Protein AF-A0A9X0CRM6-F1 (afdb_monomer)

InterPro domains:
  IPR000432 DNA mismatch repair protein MutS, C-terminal [PF00488] (20-109)
  IPR000432 DNA mismatch repair protein MutS, C-terminal [SM00534] (17-118)
  IPR027417 P-loop containing nucleoside triphosphate hydrolase [G3DSA:3.40.50.300] (1-111)
  IPR027417 P-loop containing nucleoside triphosphate hydrolase [SSF52540] (4-108)
  IPR045076 DNA mismatch repair MutS [PTHR11361] (6-107)

Radius of gyration: 17.55 Å; Cα contacts (8 Å, |Δi|>4): 78; chains: 1; bounding box: 37×41×52 Å

Secondary structure (DSSP, 8-state):
-PPTTPPPP-----TT-S-------TTSSHHHHHHHHHHHHHHHHTT---SSSS------S-EEEE---S----TTS-HHHHHHHHHHHHHHH--TT-EEEE--TTTTHHHHHHHHHTT-

Organism: NCBI:txid174260

Structure (mmCIF, N/CA/C/O backbone):
data_AF-A0A9X0CRM6-F1
#
_entry.id   AF-A0A9X0CRM6-F1
#
loop_
_atom_site.group_PDB
_atom_site.id
_atom_site.type_symbol
_atom_site.label_atom_id
_atom_site.label_alt_id
_atom_site.label_comp_id
_atom_site.label_asym_id
_atom_site.label_entity_id
_atom_site.label_seq_id
_atom_site.pdbx_PDB_ins_code
_atom_site.Cartn_x
_atom_site.Cartn_y
_atom_site.Cartn_z
_atom_site.occupancy
_atom_site.B_iso_or_equiv
_atom_site.auth_seq_id
_atom_site.auth_comp_id
_atom_site.auth_asym_id
_atom_site.auth_atom_id
_atom_site.pdbx_PDB_model_num
ATOM 1 N N . MET A 1 1 ? 25.634 6.452 -14.287 1.00 49.25 1 MET A N 1
ATOM 2 C CA . MET A 1 1 ? 24.501 7.292 -13.840 1.00 49.25 1 MET A CA 1
ATOM 3 C C . MET A 1 1 ? 23.266 6.846 -14.597 1.00 49.25 1 MET A C 1
ATOM 5 O O . MET A 1 1 ? 23.375 6.625 -15.796 1.00 49.25 1 MET A O 1
ATOM 9 N N . LEU A 1 2 ? 22.141 6.662 -13.907 1.00 59.38 2 LEU A N 1
ATOM 10 C CA . LEU A 1 2 ? 20.842 6.423 -14.542 1.00 59.38 2 LEU A CA 1
ATOM 11 C C . LEU A 1 2 ? 20.469 7.628 -15.423 1.00 59.38 2 LEU A C 1
ATOM 13 O O . LEU A 1 2 ? 20.800 8.763 -15.077 1.00 59.38 2 LEU A O 1
ATOM 17 N N . GLN A 1 3 ? 19.824 7.390 -16.567 1.00 63.72 3 GLN A N 1
ATOM 18 C CA . GLN A 1 3 ? 19.354 8.482 -17.423 1.00 63.72 3 GLN A CA 1
ATOM 19 C C . GLN A 1 3 ? 18.236 9.265 -16.710 1.00 63.72 3 GLN A C 1
ATOM 21 O O . GLN A 1 3 ? 17.457 8.655 -15.965 1.00 63.72 3 GLN A O 1
ATOM 26 N N . PRO A 1 4 ? 18.110 10.587 -16.937 1.00 51.34 4 PRO A N 1
ATOM 27 C CA . PRO A 1 4 ? 16.940 11.341 -16.492 1.00 51.34 4 PRO A CA 1
ATOM 28 C C . PRO A 1 4 ? 15.663 10.642 -16.992 1.00 51.34 4 PRO A C 1
ATOM 30 O O . PRO A 1 4 ? 15.600 10.272 -18.160 1.00 51.34 4 PRO A O 1
ATOM 33 N N . ASN A 1 5 ? 14.678 10.425 -16.112 1.00 67.31 5 ASN A N 1
ATOM 34 C CA . ASN A 1 5 ? 13.441 9.651 -16.350 1.00 67.31 5 ASN A CA 1
ATOM 35 C C . ASN A 1 5 ? 13.569 8.127 -16.529 1.00 67.31 5 ASN A C 1
ATOM 37 O O . ASN A 1 5 ? 12.578 7.478 -16.863 1.00 67.31 5 ASN A O 1
ATOM 41 N N . SER A 1 6 ? 14.725 7.516 -16.266 1.00 82.94 6 SER A N 1
ATOM 42 C CA . SER A 1 6 ? 14.772 6.050 -16.186 1.00 82.94 6 SER A CA 1
ATOM 43 C C . SER A 1 6 ? 14.136 5.551 -14.883 1.00 82.94 6 SER A C 1
ATOM 45 O O . SER A 1 6 ? 14.462 6.017 -13.791 1.00 82.94 6 SER A O 1
ATOM 47 N N . PHE A 1 7 ? 13.198 4.612 -15.010 1.00 85.44 7 PHE A N 1
ATOM 48 C CA . PHE A 1 7 ? 12.575 3.919 -13.887 1.00 85.44 7 PHE A CA 1
ATOM 49 C C . PHE A 1 7 ? 13.250 2.563 -13.695 1.00 85.44 7 PHE A C 1
ATOM 51 O O . PHE A 1 7 ? 13.423 1.814 -14.656 1.00 85.44 7 PHE A O 1
ATOM 58 N N . VAL A 1 8 ? 13.621 2.244 -12.457 1.00 90.44 8 VAL A N 1
ATOM 59 C CA . VAL A 1 8 ? 14.133 0.918 -12.103 1.00 90.44 8 VAL A CA 1
ATOM 60 C C . VAL A 1 8 ? 12.960 0.090 -11.596 1.00 90.44 8 VAL A C 1
ATOM 62 O O . VAL A 1 8 ? 12.329 0.463 -10.608 1.00 90.44 8 VAL A O 1
ATOM 65 N N . CYS A 1 9 ? 12.657 -1.005 -12.293 1.00 91.12 9 CYS A N 1
ATOM 66 C CA . CYS A 1 9 ? 11.613 -1.942 -11.887 1.00 91.12 9 CYS A CA 1
ATOM 67 C C . CYS A 1 9 ? 11.951 -2.578 -10.534 1.00 91.12 9 CYS A C 1
ATOM 69 O O . CYS A 1 9 ? 13.115 -2.853 -10.251 1.00 91.12 9 CYS A O 1
ATOM 71 N N . ASN A 1 10 ? 10.920 -2.829 -9.727 1.00 92.94 10 ASN A N 1
ATOM 72 C CA . ASN A 1 10 ? 11.039 -3.491 -8.433 1.00 92.94 10 ASN A CA 1
ATOM 73 C C . ASN A 1 10 ? 10.060 -4.660 -8.385 1.00 92.94 10 ASN A C 1
ATOM 75 O O . ASN A 1 10 ? 8.905 -4.500 -8.791 1.00 92.94 10 ASN A O 1
ATOM 79 N N . ASP A 1 11 ? 10.520 -5.784 -7.852 1.00 93.19 11 ASP A N 1
ATOM 80 C CA . ASP A 1 11 ? 9.673 -6.934 -7.561 1.00 93.19 11 ASP A CA 1
ATOM 81 C C . ASP A 1 11 ? 8.914 -6.721 -6.243 1.00 93.19 11 ASP A C 1
ATOM 83 O O . ASP A 1 11 ? 9.359 -5.990 -5.352 1.00 93.19 11 ASP A O 1
ATOM 87 N N . CYS A 1 12 ? 7.747 -7.350 -6.121 1.00 92.00 12 CYS A N 1
ATOM 88 C CA . CYS A 1 12 ? 6.903 -7.289 -4.931 1.00 92.00 12 CYS A CA 1
ATOM 89 C C . CYS A 1 12 ? 6.207 -8.639 -4.738 1.00 92.00 12 CYS A C 1
ATOM 91 O O . CYS A 1 12 ? 5.516 -9.102 -5.644 1.00 92.00 12 CYS A O 1
ATOM 93 N N . ASP A 1 13 ? 6.386 -9.252 -3.569 1.00 91.44 13 ASP A N 1
ATOM 94 C CA . ASP A 1 13 ? 5.771 -10.531 -3.209 1.00 91.44 13 ASP A CA 1
ATOM 95 C C . ASP A 1 13 ? 5.353 -10.523 -1.738 1.00 91.44 13 ASP A C 1
ATOM 97 O O . ASP A 1 13 ? 6.119 -10.875 -0.846 1.00 91.44 13 ASP A O 1
ATOM 101 N N . LEU A 1 14 ? 4.116 -10.110 -1.476 1.00 85.12 14 LEU A N 1
ATOM 102 C CA . LEU A 1 14 ? 3.571 -10.098 -0.118 1.00 85.12 14 LEU A CA 1
ATOM 103 C C . LEU A 1 14 ? 3.338 -11.515 0.444 1.00 85.12 14 LEU A C 1
ATOM 105 O O . LEU A 1 14 ? 3.212 -11.658 1.661 1.00 85.12 14 LEU A O 1
ATOM 109 N N . GLY A 1 15 ? 3.354 -12.558 -0.397 1.00 80.44 15 GLY A N 1
ATOM 110 C CA . GLY A 1 15 ? 3.217 -13.956 0.011 1.00 80.44 15 GLY A CA 1
ATOM 111 C C . GLY A 1 15 ? 2.054 -14.205 0.979 1.00 80.44 15 GLY A C 1
ATOM 112 O O . GLY A 1 15 ? 0.960 -13.669 0.822 1.00 80.44 15 GLY A O 1
ATOM 113 N N . GLU A 1 16 ? 2.312 -15.012 2.011 1.00 76.12 16 GLU A N 1
ATOM 114 C CA . GLU A 1 16 ? 1.384 -15.257 3.131 1.00 76.12 16 GLU A CA 1
ATOM 115 C C . GLU A 1 16 ? 1.485 -14.192 4.241 1.00 76.12 16 GLU A C 1
ATOM 117 O O . GLU A 1 16 ? 0.764 -14.243 5.239 1.00 76.12 16 GLU A O 1
ATOM 122 N N . THR A 1 17 ? 2.408 -13.234 4.110 1.00 75.69 17 THR A N 1
ATOM 123 C CA . THR A 1 17 ? 2.624 -12.196 5.120 1.00 75.69 17 THR A CA 1
ATOM 124 C C . THR A 1 17 ? 1.725 -10.990 4.875 1.00 75.69 17 THR A C 1
ATOM 126 O O . THR A 1 17 ? 1.819 -10.318 3.856 1.00 75.69 17 THR A O 1
ATOM 129 N N . ASN A 1 18 ? 0.906 -10.640 5.865 1.00 82.12 18 ASN A N 1
ATOM 130 C CA . ASN A 1 18 ? -0.047 -9.532 5.733 1.00 82.12 18 ASN A CA 1
ATOM 131 C C . ASN A 1 18 ? 0.579 -8.138 5.945 1.00 82.12 18 ASN A C 1
ATOM 133 O O . ASN A 1 18 ? -0.117 -7.133 5.819 1.00 82.12 18 ASN A O 1
ATOM 137 N N . VAL A 1 19 ? 1.863 -8.053 6.324 1.00 88.44 19 VAL A N 1
ATOM 138 C CA . VAL A 1 19 ? 2.527 -6.786 6.673 1.00 88.44 19 VAL A CA 1
ATOM 139 C C . VAL A 1 19 ? 3.981 -6.779 6.214 1.00 88.44 19 VAL A C 1
ATOM 141 O O . VAL A 1 19 ? 4.761 -7.656 6.580 1.00 88.44 19 VAL A O 1
ATOM 144 N N . TRP A 1 20 ? 4.362 -5.727 5.489 1.00 91.50 20 TRP A N 1
ATOM 145 C CA . TRP A 1 20 ? 5.738 -5.432 5.093 1.00 91.50 20 TRP A CA 1
ATOM 146 C C . TRP A 1 20 ? 6.227 -4.130 5.727 1.00 91.50 20 TRP A C 1
ATOM 148 O O . TRP A 1 20 ? 5.530 -3.117 5.709 1.00 91.50 20 TRP A O 1
ATOM 158 N N . ILE A 1 21 ? 7.458 -4.141 6.244 1.00 89.44 21 ILE A N 1
ATOM 159 C CA . ILE A 1 21 ? 8.130 -2.946 6.767 1.00 89.44 21 ILE A CA 1
ATOM 160 C C . ILE A 1 21 ? 9.249 -2.567 5.800 1.00 89.44 21 ILE A C 1
ATOM 162 O O . ILE A 1 21 ? 10.288 -3.223 5.739 1.00 89.44 21 ILE A O 1
ATOM 166 N N . VAL A 1 22 ? 9.045 -1.483 5.052 1.00 88.50 22 VAL A N 1
ATOM 167 C CA . VAL A 1 22 ? 10.023 -0.976 4.082 1.00 88.50 22 VAL A CA 1
ATOM 168 C C . VAL A 1 22 ? 10.869 0.113 4.737 1.00 88.50 22 VAL A C 1
ATOM 170 O O . VAL A 1 22 ? 10.368 1.176 5.102 1.00 88.50 22 VAL A O 1
ATOM 173 N N . THR A 1 23 ? 12.171 -0.136 4.869 1.00 88.06 23 THR A N 1
ATOM 174 C CA . THR A 1 23 ? 13.131 0.808 5.468 1.00 88.06 23 THR A CA 1
ATOM 175 C C . THR A 1 23 ? 14.164 1.280 4.445 1.00 88.06 23 THR A C 1
ATOM 177 O O . THR A 1 23 ? 14.296 0.709 3.366 1.00 88.06 23 THR A O 1
ATOM 180 N N . GLY A 1 24 ? 14.875 2.369 4.751 1.00 86.19 24 GLY A N 1
ATOM 181 C CA . GLY A 1 24 ? 15.934 2.902 3.890 1.00 86.19 24 GLY A CA 1
ATOM 182 C C . GLY A 1 24 ? 16.033 4.430 3.914 1.00 86.19 24 GLY A C 1
ATOM 183 O O . GLY A 1 24 ? 15.140 5.104 4.444 1.00 86.19 24 GLY A O 1
ATOM 184 N N . PRO A 1 25 ? 17.091 5.005 3.317 1.00 84.31 25 PRO A N 1
ATOM 185 C CA . PRO A 1 25 ? 17.353 6.442 3.347 1.00 84.31 25 PRO A CA 1
ATOM 186 C C . PRO A 1 25 ? 16.223 7.254 2.703 1.00 84.31 25 PRO A C 1
ATOM 188 O O . PRO A 1 25 ? 15.498 6.774 1.821 1.00 84.31 25 PRO A O 1
ATOM 191 N N . ASN A 1 26 ? 16.062 8.505 3.143 1.00 76.94 26 ASN A N 1
ATOM 192 C CA . ASN A 1 26 ? 15.192 9.462 2.455 1.00 76.94 26 ASN A CA 1
ATOM 193 C C . ASN A 1 26 ? 15.629 9.569 0.987 1.00 76.94 26 ASN A C 1
ATOM 195 O O . ASN A 1 26 ? 16.816 9.482 0.690 1.00 76.94 26 ASN A O 1
ATOM 199 N N . MET A 1 27 ? 14.659 9.693 0.076 1.00 80.81 27 MET A N 1
ATOM 200 C CA . MET A 1 27 ? 14.868 9.660 -1.383 1.00 80.81 27 MET A CA 1
ATOM 201 C C . MET A 1 27 ? 15.306 8.304 -1.971 1.00 80.81 27 MET A C 1
ATOM 203 O O . MET A 1 27 ? 15.499 8.206 -3.177 1.00 80.81 27 MET A O 1
ATOM 207 N N . GLY A 1 28 ? 15.353 7.225 -1.181 1.00 83.31 28 GLY A N 1
ATOM 208 C CA . GLY A 1 28 ? 15.624 5.863 -1.669 1.00 83.31 28 GLY A CA 1
ATOM 209 C C . GLY A 1 28 ? 14.478 5.195 -2.447 1.00 83.31 28 GLY A C 1
ATOM 210 O O . GLY A 1 28 ? 14.449 3.978 -2.547 1.00 83.31 28 GLY A O 1
ATOM 211 N N . GLY A 1 29 ? 13.488 5.953 -2.929 1.00 88.00 29 GLY A N 1
ATOM 212 C CA . GLY A 1 29 ? 12.387 5.417 -3.741 1.00 88.00 29 GLY A CA 1
ATOM 213 C C . GLY A 1 29 ? 11.272 4.684 -2.983 1.00 88.00 29 GLY A C 1
ATOM 214 O O . GLY A 1 29 ? 10.329 4.233 -3.622 1.00 88.00 29 GLY A O 1
ATOM 215 N N . LYS A 1 30 ? 11.306 4.615 -1.645 1.00 90.50 30 LYS A N 1
ATOM 216 C CA . LYS A 1 30 ? 10.297 3.910 -0.822 1.00 90.50 30 LYS A CA 1
ATOM 217 C C . LYS A 1 30 ? 8.855 4.333 -1.137 1.00 90.50 30 LYS A C 1
ATOM 219 O O . LYS A 1 30 ? 8.028 3.501 -1.489 1.00 90.50 30 LYS A O 1
ATOM 224 N N . SER A 1 31 ? 8.569 5.634 -1.106 1.00 88.81 31 SER A N 1
ATOM 225 C CA . SER A 1 31 ? 7.241 6.183 -1.420 1.00 88.81 31 SER A CA 1
ATOM 226 C C . SER A 1 31 ? 6.815 5.911 -2.864 1.00 88.81 31 SER A C 1
ATOM 228 O O . SER A 1 31 ? 5.624 5.847 -3.163 1.00 88.81 31 SER A O 1
ATOM 230 N N . THR A 1 32 ? 7.780 5.800 -3.781 1.00 91.25 32 THR A N 1
ATOM 231 C CA . THR A 1 32 ? 7.537 5.459 -5.189 1.00 91.25 32 THR A CA 1
ATOM 232 C C . THR A 1 32 ? 7.182 3.983 -5.323 1.00 91.25 32 THR A C 1
ATOM 234 O O . THR A 1 32 ? 6.191 3.665 -5.969 1.00 91.25 32 THR A O 1
ATOM 237 N N . PHE A 1 33 ? 7.928 3.101 -4.657 1.00 92.38 33 PHE A N 1
ATOM 238 C CA . PHE A 1 33 ? 7.659 1.664 -4.600 1.00 92.38 33 PHE A CA 1
ATOM 239 C C . PHE A 1 33 ? 6.266 1.368 -4.029 1.00 92.38 33 PHE A C 1
ATOM 241 O O . PHE A 1 33 ? 5.462 0.658 -4.628 1.00 92.38 33 PHE A O 1
ATOM 248 N N . LEU A 1 34 ? 5.940 1.992 -2.899 1.00 92.81 34 LEU A N 1
ATOM 249 C CA . LEU A 1 34 ? 4.638 1.882 -2.248 1.00 92.81 34 LEU A CA 1
ATOM 250 C C . LEU A 1 34 ? 3.483 2.329 -3.168 1.00 92.81 34 LEU A C 1
ATOM 252 O O . LEU A 1 34 ? 2.493 1.612 -3.324 1.00 92.81 34 LEU A O 1
ATOM 256 N N . ARG A 1 35 ? 3.631 3.476 -3.847 1.00 91.94 35 ARG A N 1
ATOM 257 C CA . ARG A 1 35 ? 2.644 3.979 -4.822 1.00 91.94 35 ARG A CA 1
ATOM 258 C C . ARG A 1 35 ? 2.501 3.091 -6.050 1.00 91.94 35 ARG A C 1
ATOM 260 O O . ARG A 1 35 ? 1.381 2.883 -6.507 1.00 91.94 35 ARG A O 1
ATOM 267 N N . GLN A 1 36 ? 3.611 2.579 -6.578 1.00 94.06 36 GLN A N 1
ATOM 268 C CA . GLN A 1 36 ? 3.608 1.678 -7.729 1.00 94.06 36 GLN A CA 1
ATOM 269 C C . GLN A 1 36 ? 2.728 0.455 -7.447 1.00 94.06 36 GLN A C 1
ATOM 271 O O . GLN A 1 36 ? 1.868 0.132 -8.262 1.00 94.06 36 GLN A O 1
ATOM 276 N N . ASN A 1 37 ? 2.887 -0.177 -6.281 1.00 94.94 37 ASN A N 1
ATOM 277 C CA . ASN A 1 37 ? 2.088 -1.344 -5.906 1.00 94.94 37 ASN A CA 1
ATOM 278 C C . ASN A 1 37 ? 0.591 -1.017 -5.792 1.00 94.94 37 ASN A C 1
ATOM 280 O O . ASN A 1 37 ? -0.235 -1.745 -6.340 1.00 94.94 37 ASN A O 1
ATOM 284 N N . ALA A 1 38 ? 0.230 0.111 -5.169 1.00 94.94 38 ALA A N 1
ATOM 285 C CA . ALA A 1 38 ? -1.170 0.541 -5.090 1.00 94.94 38 ALA A CA 1
ATOM 286 C C . ALA A 1 38 ? -1.792 0.773 -6.478 1.00 94.94 38 ALA A C 1
ATOM 288 O O . ALA A 1 38 ? -2.919 0.352 -6.734 1.00 94.94 38 ALA A O 1
ATOM 289 N N . LEU A 1 39 ? -1.051 1.398 -7.398 1.00 95.56 39 LEU A N 1
ATOM 290 C CA . LEU A 1 39 ? -1.512 1.617 -8.771 1.00 95.56 39 LEU A CA 1
ATOM 291 C C . LEU A 1 39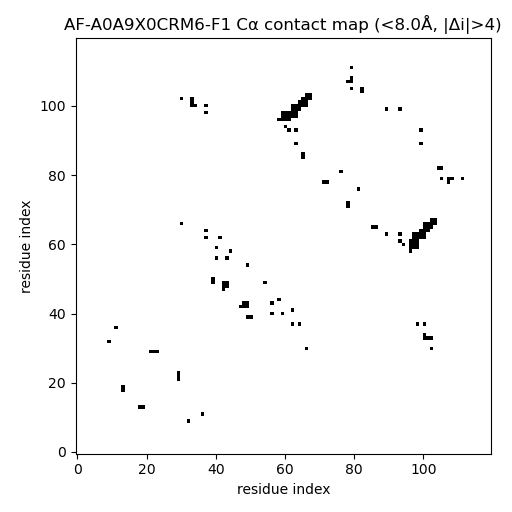 ? -1.665 0.307 -9.550 1.00 95.56 39 LEU A C 1
ATOM 293 O O . LEU A 1 39 ? -2.638 0.158 -10.285 1.00 95.56 39 LEU A O 1
ATOM 297 N N . ILE A 1 40 ? -0.746 -0.648 -9.377 1.00 96.69 40 ILE A N 1
ATOM 298 C CA . ILE A 1 40 ? -0.829 -1.976 -10.001 1.00 96.69 40 ILE A CA 1
ATOM 299 C C . ILE A 1 40 ? -2.110 -2.703 -9.565 1.00 96.69 40 ILE A C 1
ATOM 301 O O . ILE A 1 40 ? -2.820 -3.233 -10.420 1.00 96.69 40 ILE A O 1
ATOM 305 N N . VAL A 1 41 ? -2.449 -2.669 -8.270 1.00 96.75 41 VAL A N 1
ATOM 306 C CA . VAL A 1 41 ? -3.694 -3.258 -7.738 1.00 96.75 41 VAL A CA 1
ATOM 307 C C . VAL A 1 41 ? -4.929 -2.620 -8.381 1.00 96.75 41 VAL A C 1
ATOM 309 O O . VAL A 1 41 ? -5.816 -3.327 -8.861 1.00 96.75 41 VAL A O 1
ATOM 312 N N . ILE A 1 42 ? -4.968 -1.285 -8.447 1.00 96.81 42 ILE A N 1
ATOM 313 C CA . ILE A 1 42 ? -6.094 -0.545 -9.038 1.00 96.81 42 ILE A CA 1
ATOM 314 C C . ILE A 1 42 ? -6.254 -0.883 -10.525 1.00 96.81 42 ILE A C 1
ATOM 316 O O . ILE A 1 42 ? -7.364 -1.166 -10.973 1.00 96.81 42 ILE A O 1
ATOM 320 N N . LEU A 1 43 ? -5.160 -0.881 -11.292 1.00 97.88 43 LEU A N 1
ATOM 321 C CA . LEU A 1 43 ? -5.185 -1.192 -12.724 1.00 97.88 43 LEU A CA 1
ATOM 322 C C . LEU A 1 43 ? -5.668 -2.620 -12.989 1.00 97.88 43 LEU A C 1
ATOM 324 O O . LEU A 1 43 ? -6.514 -2.818 -13.862 1.00 97.88 43 LEU A O 1
ATOM 328 N N . ALA A 1 44 ? -5.182 -3.593 -12.215 1.00 97.38 44 ALA A N 1
ATOM 329 C CA . ALA A 1 44 ? -5.593 -4.986 -12.346 1.00 97.38 44 ALA A CA 1
ATOM 330 C C . ALA A 1 44 ? -7.100 -5.158 -12.120 1.00 97.38 44 ALA A C 1
ATOM 332 O O . ALA A 1 44 ? -7.782 -5.789 -12.926 1.00 97.38 44 ALA A O 1
ATOM 333 N N . GLN A 1 45 ? -7.647 -4.547 -11.065 1.00 96.75 45 GLN A N 1
ATOM 334 C CA . GLN A 1 45 ? -9.078 -4.638 -10.761 1.00 96.75 45 GLN A CA 1
ATOM 335 C C . GLN A 1 45 ? -9.968 -3.776 -11.659 1.00 96.75 45 GLN A C 1
ATOM 337 O O . GLN A 1 45 ? -11.154 -4.069 -11.792 1.00 96.75 45 GLN A O 1
ATOM 342 N N . ALA A 1 46 ? -9.407 -2.764 -12.322 1.00 97.50 46 ALA A N 1
ATOM 343 C CA . ALA A 1 46 ? -10.076 -2.044 -13.402 1.00 97.50 46 ALA A CA 1
ATOM 344 C C . ALA A 1 46 ? -10.126 -2.847 -14.720 1.00 97.50 46 ALA A C 1
ATOM 346 O O . ALA A 1 46 ? -10.743 -2.394 -15.682 1.00 97.50 46 ALA A O 1
ATOM 347 N N . GLY A 1 47 ? -9.479 -4.019 -14.785 1.00 96.44 47 GLY A N 1
ATOM 348 C CA . GLY A 1 47 ? -9.391 -4.843 -15.994 1.00 96.44 47 GLY A CA 1
ATOM 349 C C . GLY A 1 47 ? -8.352 -4.353 -17.007 1.00 96.44 47 GLY A C 1
ATOM 350 O O . GLY A 1 47 ? -8.396 -4.750 -18.170 1.00 96.44 47 GLY A O 1
ATOM 351 N N . SER A 1 48 ? -7.429 -3.482 -16.590 1.00 97.69 48 SER A N 1
ATOM 352 C CA . SER A 1 48 ? -6.327 -3.002 -17.424 1.00 97.69 48 SER A CA 1
ATOM 353 C C . SER A 1 48 ? -5.125 -3.942 -17.345 1.00 97.69 48 SER A C 1
ATOM 355 O O . SER A 1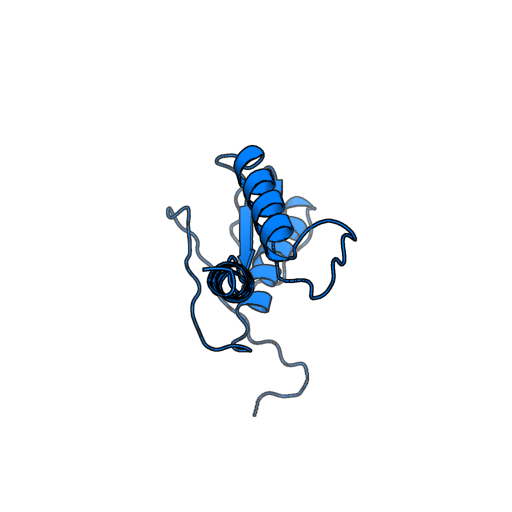 48 ? -4.879 -4.588 -16.326 1.00 97.69 48 SER A O 1
ATOM 357 N N . PHE A 1 49 ? -4.298 -3.939 -18.394 1.00 97.06 49 PHE A N 1
ATOM 358 C CA . PHE A 1 49 ? -2.926 -4.425 -18.272 1.00 97.06 49 PHE A CA 1
ATOM 359 C C . PHE A 1 49 ? -2.169 -3.619 -17.208 1.00 97.06 49 PHE A C 1
ATOM 361 O O . PHE A 1 49 ? -2.403 -2.416 -17.039 1.00 97.06 49 PHE A O 1
ATOM 368 N N . VAL A 1 50 ? -1.249 -4.289 -16.513 1.00 97.75 50 VAL A N 1
ATOM 369 C CA . VAL A 1 50 ? -0.404 -3.699 -15.468 1.00 97.75 50 VAL A CA 1
ATOM 370 C C . VAL A 1 50 ? 1.050 -3.584 -15.939 1.00 97.75 50 VAL A C 1
ATOM 372 O O . VAL A 1 50 ? 1.504 -4.420 -16.722 1.00 97.75 50 VAL A O 1
ATOM 375 N N . PRO A 1 51 ? 1.809 -2.576 -15.473 1.00 96.00 51 PRO A N 1
ATOM 376 C CA . PRO A 1 51 ? 3.210 -2.382 -15.843 1.00 96.00 51 PRO A CA 1
ATOM 377 C C . PRO A 1 51 ? 4.138 -3.346 -15.080 1.00 96.00 51 PRO A C 1
ATOM 379 O O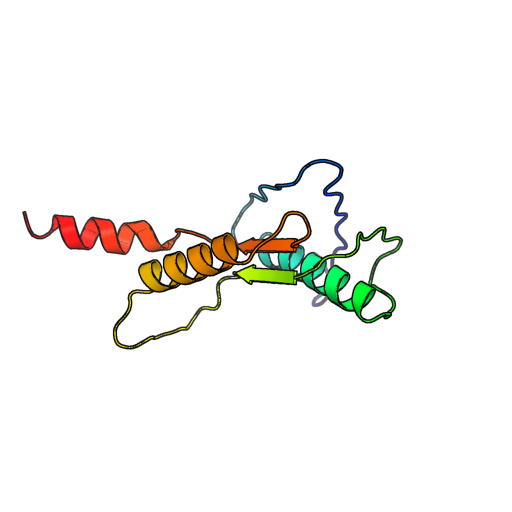 . PRO A 1 51 ? 4.902 -2.934 -14.209 1.00 96.00 51 PRO A O 1
ATOM 382 N N . ALA A 1 52 ? 4.061 -4.638 -15.397 1.00 96.12 52 ALA A N 1
ATOM 383 C CA . ALA A 1 52 ? 4.909 -5.687 -14.834 1.00 96.12 52 ALA A CA 1
ATOM 384 C C . ALA A 1 52 ? 5.205 -6.764 -15.888 1.00 96.12 52 ALA A C 1
ATOM 386 O O . ALA A 1 52 ? 4.418 -6.970 -16.810 1.00 96.12 52 ALA A O 1
ATOM 387 N N . GLN A 1 53 ? 6.330 -7.472 -15.749 1.00 96.06 53 GLN A N 1
ATOM 388 C CA . GLN A 1 53 ? 6.623 -8.632 -16.605 1.00 96.06 53 GLN A CA 1
ATOM 389 C C . GLN A 1 53 ? 5.665 -9.797 -16.320 1.00 96.06 53 GLN A C 1
ATOM 391 O O . GLN A 1 53 ? 5.252 -10.508 -17.231 1.00 96.06 53 GLN A O 1
ATOM 396 N N . SER A 1 54 ? 5.300 -9.971 -15.050 1.00 95.62 54 SER A N 1
ATOM 397 C CA . SER A 1 54 ? 4.264 -10.888 -14.584 1.00 95.62 54 SER A CA 1
ATOM 398 C C . SER A 1 54 ? 3.641 -10.314 -13.312 1.00 95.62 54 SER A C 1
ATOM 400 O O . SER A 1 54 ? 4.311 -9.590 -12.576 1.00 95.62 54 SER A O 1
ATOM 402 N N . ALA A 1 55 ? 2.360 -10.587 -13.072 1.00 95.69 55 ALA A N 1
ATOM 403 C CA . ALA A 1 55 ? 1.670 -10.144 -11.866 1.00 95.69 55 ALA A CA 1
ATOM 404 C C . ALA A 1 55 ? 0.580 -11.146 -11.480 1.00 95.69 55 ALA A C 1
ATOM 406 O O . ALA A 1 55 ? -0.249 -11.519 -12.310 1.00 95.69 55 ALA A O 1
ATOM 407 N N . MET A 1 56 ? 0.569 -11.545 -10.209 1.00 94.75 56 MET A N 1
ATOM 408 C CA . MET A 1 56 ? -0.512 -12.308 -9.592 1.00 94.75 56 MET A CA 1
ATOM 409 C C . MET A 1 56 ? -1.091 -11.459 -8.466 1.00 94.75 56 MET A C 1
ATOM 411 O O . MET A 1 56 ? -0.396 -11.140 -7.508 1.00 94.75 56 MET A O 1
ATOM 415 N N . ILE A 1 57 ? -2.346 -11.038 -8.614 1.00 94.38 57 ILE A N 1
ATOM 416 C CA . ILE A 1 57 ? -2.979 -10.073 -7.711 1.00 94.38 57 ILE A CA 1
ATOM 417 C C . ILE A 1 57 ? -4.308 -10.664 -7.249 1.00 94.38 57 ILE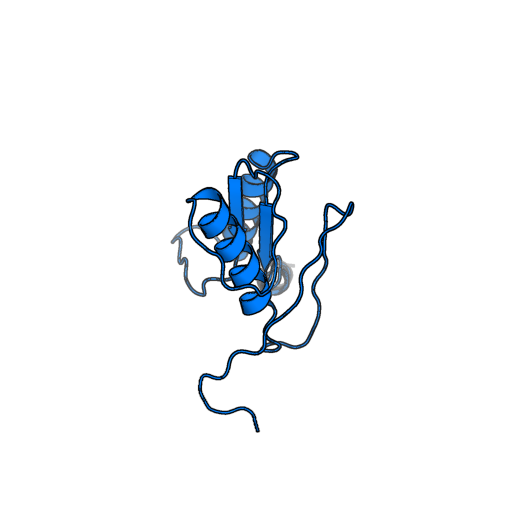 A C 1
ATOM 419 O O . ILE A 1 57 ? -5.165 -10.999 -8.068 1.00 94.38 57 ILE A O 1
ATOM 423 N N . GLY A 1 58 ? -4.460 -10.822 -5.934 1.00 92.50 58 GLY A N 1
ATOM 424 C CA . GLY A 1 58 ? -5.728 -11.213 -5.323 1.00 92.50 58 GLY A CA 1
ATOM 425 C C . GLY A 1 58 ? -6.766 -10.094 -5.419 1.00 92.50 58 GLY A C 1
ATOM 426 O O . GLY A 1 58 ? -6.422 -8.924 -5.561 1.00 92.50 58 GLY A O 1
ATOM 427 N N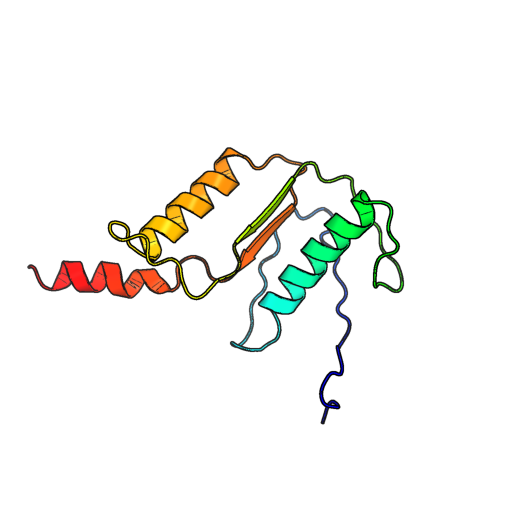 . VAL A 1 59 ? -8.050 -10.442 -5.327 1.00 94.44 59 VAL A N 1
ATOM 428 C CA . VAL A 1 59 ? -9.123 -9.438 -5.324 1.00 94.44 59 VAL A CA 1
ATOM 429 C C . VAL A 1 59 ? -9.110 -8.686 -3.997 1.00 94.44 59 VAL A C 1
ATOM 431 O O . VAL A 1 59 ? -9.399 -9.268 -2.950 1.00 94.44 59 VAL A O 1
ATOM 434 N N . VAL A 1 60 ? -8.814 -7.393 -4.068 1.00 95.19 60 VAL A N 1
ATOM 435 C CA . VAL A 1 60 ? -8.814 -6.461 -2.943 1.00 95.19 60 VAL A CA 1
ATOM 436 C C . VAL A 1 60 ? -10.176 -5.776 -2.861 1.00 95.19 60 VAL A C 1
ATOM 438 O O . VAL A 1 60 ? -10.753 -5.384 -3.878 1.00 95.19 60 VAL A O 1
ATOM 441 N N . ASP A 1 61 ? -10.721 -5.621 -1.659 1.00 96.12 61 ASP A N 1
ATOM 442 C CA . ASP A 1 61 ? -12.010 -4.942 -1.477 1.00 96.12 61 ASP A CA 1
ATOM 443 C C . ASP A 1 61 ? -11.870 -3.411 -1.439 1.00 96.12 61 ASP A C 1
ATOM 445 O O . ASP A 1 61 ? -12.739 -2.690 -1.934 1.00 96.12 61 ASP A O 1
ATOM 449 N N . ARG A 1 62 ? -10.773 -2.910 -0.861 1.00 96.00 62 ARG A N 1
ATOM 450 C CA . ARG A 1 62 ? -10.448 -1.485 -0.734 1.00 96.00 62 ARG A CA 1
ATOM 451 C C . ARG A 1 62 ? -8.941 -1.259 -0.769 1.00 96.00 62 ARG A C 1
ATOM 453 O O . ARG A 1 62 ? -8.174 -2.008 -0.168 1.00 96.00 62 ARG A O 1
ATOM 460 N N . VAL A 1 63 ? -8.532 -0.170 -1.416 1.00 95.31 63 VAL A N 1
ATOM 461 C CA . VAL A 1 63 ? -7.150 0.321 -1.383 1.00 95.31 63 VAL A CA 1
ATOM 462 C C . VAL A 1 63 ? -7.092 1.561 -0.500 1.00 95.31 63 VAL A C 1
ATOM 464 O O . VAL A 1 63 ? -7.757 2.558 -0.783 1.00 95.31 63 VAL A O 1
ATOM 467 N N . PHE A 1 64 ? -6.283 1.506 0.554 1.00 94.44 64 PHE A N 1
ATOM 468 C CA . PHE A 1 64 ? -5.994 2.645 1.416 1.00 94.44 64 PHE A CA 1
ATOM 469 C C . PHE A 1 64 ? -4.568 3.114 1.174 1.00 94.44 64 PHE A C 1
ATOM 471 O O . PHE A 1 64 ? -3.639 2.309 1.109 1.00 94.44 64 PHE A O 1
ATOM 478 N N . ALA A 1 65 ? -4.383 4.424 1.072 1.00 89.44 65 ALA A N 1
ATOM 479 C CA . ALA A 1 65 ? -3.071 5.014 0.904 1.00 89.44 65 ALA A CA 1
ATOM 480 C C . ALA A 1 65 ? -2.934 6.222 1.823 1.00 89.44 65 ALA A C 1
ATOM 482 O O . ALA A 1 65 ? -3.642 7.214 1.664 1.00 89.44 65 ALA A O 1
ATOM 483 N N . ARG A 1 66 ? -1.988 6.150 2.756 1.00 85.25 66 ARG A N 1
ATOM 484 C CA . ARG A 1 66 ? -1.482 7.313 3.474 1.00 85.25 66 ARG A CA 1
ATOM 485 C C . ARG A 1 66 ? -0.038 7.524 3.066 1.00 85.25 66 ARG A C 1
ATOM 487 O O . ARG A 1 66 ? 0.858 6.878 3.591 1.00 85.25 66 ARG A O 1
ATOM 494 N N . ILE A 1 67 ? 0.176 8.414 2.110 1.00 75.00 67 ILE A N 1
ATOM 495 C CA . ILE A 1 67 ? 1.507 8.812 1.658 1.00 75.00 67 ILE A CA 1
ATOM 496 C C . ILE A 1 67 ? 1.618 10.297 1.943 1.00 75.00 67 ILE A C 1
ATOM 498 O O . ILE A 1 67 ? 0.714 11.037 1.563 1.00 75.00 67 ILE A O 1
ATOM 502 N N . GLY A 1 68 ? 2.673 10.715 2.646 1.00 65.38 68 GLY A N 1
ATOM 503 C CA . GLY A 1 68 ? 2.849 12.101 3.075 1.00 65.38 68 GLY A CA 1
ATOM 504 C C . GLY A 1 68 ? 2.624 13.087 1.925 1.00 65.38 68 GLY A C 1
ATOM 505 O O . GLY A 1 68 ? 3.456 13.206 1.029 1.00 65.38 68 GLY A O 1
ATOM 506 N N . ALA A 1 69 ? 1.483 13.774 1.947 1.00 52.75 69 ALA A N 1
ATOM 507 C CA . ALA A 1 69 ? 1.232 14.963 1.153 1.00 52.75 69 ALA A CA 1
ATOM 508 C C . ALA A 1 69 ? 1.588 16.149 2.045 1.00 52.75 69 ALA A C 1
ATOM 510 O O . ALA A 1 69 ? 1.136 16.224 3.187 1.00 52.75 69 ALA A O 1
ATOM 511 N N . SER A 1 70 ? 2.450 17.031 1.552 1.00 49.59 70 SER A N 1
ATOM 512 C CA . SER A 1 70 ? 3.089 18.086 2.340 1.00 49.59 70 SER A CA 1
ATOM 513 C C . SER A 1 70 ? 2.128 19.108 2.944 1.00 49.59 70 SER A C 1
ATOM 515 O O . SER A 1 70 ? 2.554 19.852 3.816 1.00 49.59 70 SER A O 1
ATOM 517 N N . ASP A 1 71 ? 0.853 19.150 2.557 1.00 49.88 71 ASP A N 1
ATOM 518 C CA . ASP A 1 71 ? -0.016 20.262 2.923 1.00 49.88 71 ASP A CA 1
ATOM 519 C C . ASP A 1 71 ? -1.459 19.806 3.144 1.00 49.88 71 ASP A C 1
ATOM 521 O O . ASP A 1 71 ? -2.215 19.576 2.206 1.00 49.88 71 ASP A O 1
ATOM 525 N N . ASN A 1 72 ? -1.854 19.727 4.413 1.00 50.69 72 ASN A N 1
ATOM 526 C CA . ASN A 1 72 ? -3.245 19.877 4.828 1.00 50.69 72 ASN A CA 1
ATOM 527 C C . ASN A 1 72 ? -3.264 20.774 6.067 1.00 50.69 72 ASN A C 1
ATOM 529 O O . ASN A 1 72 ? -3.207 20.319 7.210 1.00 50.69 72 ASN A O 1
ATOM 533 N N . LEU A 1 73 ? -3.317 22.084 5.823 1.00 51.09 73 LEU A N 1
ATOM 534 C CA . LEU A 1 73 ? -3.565 23.103 6.840 1.00 51.09 73 LEU A CA 1
ATOM 535 C C . LEU A 1 73 ? -5.056 23.087 7.205 1.00 51.09 73 LEU A C 1
ATOM 537 O O . LEU A 1 73 ? -5.823 23.969 6.822 1.00 51.09 73 LEU A O 1
ATOM 541 N N . VAL A 1 74 ? -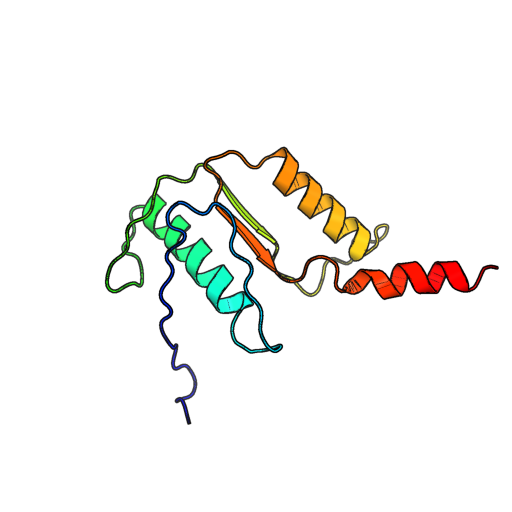5.489 22.065 7.943 1.00 56.00 74 VAL A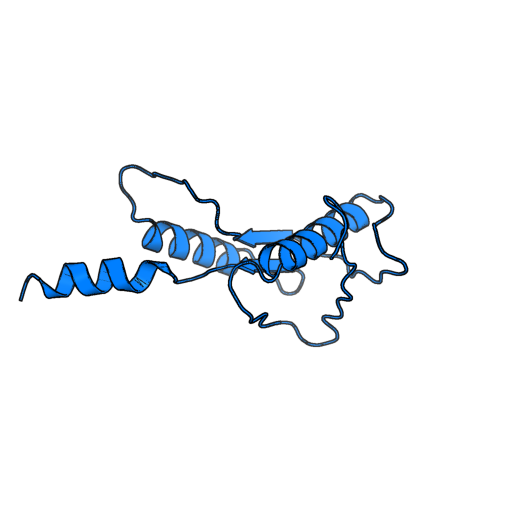 N 1
ATOM 542 C CA . VAL A 1 74 ? -6.793 22.104 8.613 1.00 56.00 74 VAL A CA 1
ATOM 543 C C . VAL A 1 74 ? -6.663 23.105 9.758 1.00 56.00 74 VAL A C 1
ATOM 545 O O . VAL A 1 74 ? -5.945 22.855 10.722 1.00 56.00 74 VAL A O 1
ATOM 548 N N . GLN A 1 75 ? -7.341 24.251 9.647 1.00 56.97 75 GLN A N 1
ATOM 549 C CA . GLN A 1 75 ? -7.115 25.453 10.470 1.00 56.97 75 GLN A CA 1
ATOM 550 C C . GLN A 1 75 ? -7.282 25.277 11.996 1.00 56.97 75 GLN A C 1
ATOM 552 O O . GLN A 1 75 ? -6.968 26.197 12.747 1.00 56.97 75 GLN A O 1
ATOM 557 N N . HIS A 1 76 ? -7.705 24.107 12.482 1.00 61.34 76 HIS A N 1
ATOM 558 C CA . HIS A 1 76 ? -7.914 23.833 13.909 1.00 61.34 76 HIS A CA 1
ATOM 559 C C . HIS A 1 76 ? -7.384 22.467 14.377 1.00 61.34 76 HIS A C 1
ATOM 561 O O . HIS A 1 76 ? -7.722 22.025 15.474 1.00 61.34 76 HIS A O 1
ATOM 567 N N . GLN A 1 77 ? -6.572 21.779 13.567 1.00 66.88 77 GLN A N 1
ATOM 568 C CA . GLN A 1 77 ? -6.020 20.465 13.904 1.00 66.88 77 GLN A CA 1
ATOM 569 C C . GLN A 1 77 ? -4.520 20.419 13.632 1.00 66.88 77 GLN A C 1
ATOM 571 O O . GLN A 1 77 ? -4.020 21.057 12.710 1.00 66.88 77 GLN A O 1
ATOM 576 N N . SER A 1 78 ? -3.782 19.668 14.445 1.00 75.12 78 SER A N 1
ATOM 577 C CA . SER A 1 78 ? -2.355 19.505 14.216 1.00 75.12 78 SER A CA 1
ATOM 578 C C . SER A 1 78 ? -2.052 18.496 13.132 1.00 75.12 78 SER A C 1
ATOM 580 O O . SER A 1 78 ? -2.776 17.517 13.002 1.00 75.12 78 SER A O 1
ATOM 582 N N . THR A 1 79 ? -0.934 18.666 12.424 1.00 74.12 79 THR A N 1
ATOM 583 C CA . THR A 1 79 ? -0.478 17.691 11.421 1.00 74.12 79 THR A CA 1
ATOM 584 C C . THR A 1 79 ? -0.404 16.281 12.008 1.00 74.12 79 THR A C 1
ATOM 586 O O . THR A 1 79 ? -0.885 15.337 11.396 1.00 74.12 79 THR A O 1
ATOM 589 N N . PHE A 1 80 ? 0.081 16.148 13.247 1.00 77.00 80 PHE A N 1
ATOM 590 C CA . PHE A 1 80 ? 0.113 14.870 13.955 1.00 77.00 80 PHE A CA 1
ATOM 591 C C . PHE A 1 80 ? -1.287 14.331 14.293 1.00 77.00 80 PHE A C 1
ATOM 593 O O . PHE A 1 80 ? -1.551 13.144 14.135 1.00 77.00 80 PHE A O 1
ATOM 600 N N . MET A 1 81 ? -2.212 15.175 14.753 1.00 79.00 81 MET A N 1
ATOM 601 C CA . MET A 1 81 ? -3.576 14.734 15.051 1.00 79.00 81 MET A CA 1
ATOM 602 C C . MET A 1 81 ? -4.308 14.313 13.775 1.00 79.00 81 MET A C 1
ATOM 604 O O . MET A 1 81 ? -4.934 13.257 13.770 1.00 79.00 81 MET A O 1
ATOM 608 N N . SER A 1 82 ? -4.174 15.074 12.688 1.00 79.25 82 SER A N 1
ATOM 609 C CA . SER A 1 82 ? -4.693 14.700 11.370 1.00 79.25 82 SER A CA 1
ATOM 610 C C . SER A 1 82 ? -4.067 13.386 10.883 1.00 79.25 82 SER A C 1
ATOM 612 O O . SER A 1 82 ? -4.782 12.511 10.398 1.00 79.25 82 SER A O 1
ATOM 614 N N . GLU A 1 83 ? -2.757 13.188 11.102 1.00 79.44 83 GLU A N 1
ATOM 615 C CA . GLU A 1 83 ? -2.061 11.922 10.828 1.00 79.44 83 GLU A CA 1
ATOM 616 C C . GLU A 1 83 ? -2.682 10.735 11.567 1.00 79.44 83 GLU A C 1
ATOM 618 O O . GLU A 1 83 ? -2.932 9.681 10.972 1.00 79.44 83 GLU A O 1
ATOM 623 N N . MET A 1 84 ? -2.951 10.902 12.859 1.00 84.44 84 MET A N 1
ATOM 624 C CA . MET A 1 84 ? -3.538 9.852 13.687 1.00 84.44 84 MET A CA 1
ATOM 625 C C . MET A 1 84 ? -5.002 9.586 13.339 1.00 84.44 84 MET A C 1
ATOM 627 O O . MET A 1 84 ? -5.405 8.427 13.315 1.00 84.44 84 MET A O 1
ATOM 631 N N . LEU A 1 85 ? -5.791 10.618 13.026 1.00 85.69 85 LEU A N 1
ATOM 632 C CA . LEU A 1 85 ? -7.200 10.458 12.654 1.00 85.69 85 LEU A CA 1
ATOM 633 C C . LEU A 1 85 ? -7.364 9.706 11.333 1.00 85.69 85 LEU A C 1
ATOM 635 O O . LEU A 1 85 ? -8.194 8.805 11.243 1.00 85.69 85 LEU A O 1
ATOM 639 N N . GLU A 1 86 ? -6.550 10.012 10.326 1.00 85.25 86 GLU A N 1
ATOM 640 C CA . GLU A 1 86 ? -6.569 9.253 9.072 1.00 85.25 86 GLU A CA 1
ATOM 641 C C . GLU A 1 86 ? -6.073 7.814 9.267 1.00 85.25 86 GLU A C 1
ATOM 643 O O . GLU A 1 86 ? -6.647 6.885 8.703 1.00 85.25 86 GLU A O 1
ATOM 648 N N . THR A 1 87 ? -5.059 7.599 10.113 1.00 88.25 87 THR A N 1
ATOM 649 C CA . THR A 1 87 ? -4.607 6.241 10.466 1.00 88.25 87 THR A CA 1
ATOM 650 C C . THR A 1 87 ? -5.724 5.454 11.158 1.00 88.25 87 THR A C 1
ATOM 652 O O . THR A 1 87 ? -5.990 4.309 10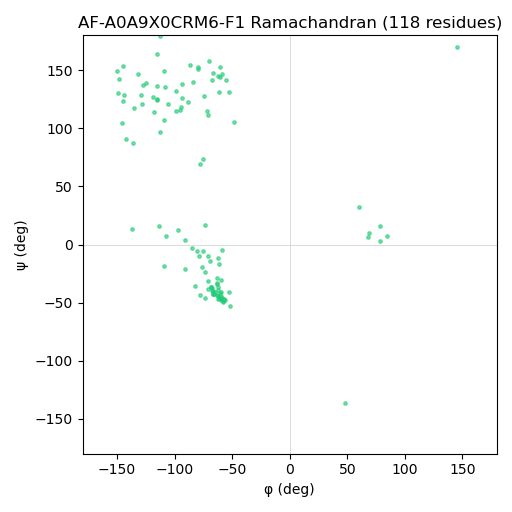.799 1.00 88.25 87 THR A O 1
ATOM 655 N N . ALA A 1 88 ? -6.426 6.074 12.110 1.00 89.88 88 ALA A N 1
ATOM 656 C CA . ALA A 1 88 ? -7.565 5.468 12.791 1.00 89.88 88 ALA A CA 1
ATOM 657 C C . ALA A 1 88 ? -8.712 5.156 11.820 1.00 89.88 88 ALA A C 1
ATOM 659 O O . ALA A 1 88 ? -9.325 4.096 11.919 1.00 89.88 88 ALA A O 1
ATOM 660 N N . PHE A 1 89 ? -8.971 6.039 10.852 1.00 91.12 89 PHE A N 1
ATOM 661 C CA . PHE A 1 89 ? -9.958 5.800 9.801 1.00 91.12 89 PHE A CA 1
ATOM 662 C C . PHE A 1 89 ? -9.600 4.580 8.943 1.00 91.12 89 PHE A C 1
ATOM 664 O O . PHE A 1 89 ? -10.459 3.729 8.719 1.00 91.12 89 PHE A O 1
ATOM 671 N N . ILE A 1 90 ? -8.338 4.462 8.512 1.00 92.50 90 ILE A N 1
ATOM 672 C CA . ILE A 1 90 ? -7.857 3.295 7.756 1.00 92.50 90 ILE A CA 1
ATOM 673 C C . ILE A 1 90 ? -8.067 2.020 8.575 1.00 92.50 90 ILE A C 1
ATOM 675 O O . ILE A 1 90 ? -8.660 1.072 8.075 1.00 92.50 90 ILE A O 1
ATOM 679 N N . LEU A 1 91 ? -7.653 2.010 9.845 1.00 92.00 91 LEU A N 1
ATOM 680 C CA . LEU A 1 91 ? -7.812 0.845 10.722 1.00 92.00 91 LEU A CA 1
ATOM 681 C C . LEU A 1 91 ? -9.281 0.465 10.948 1.00 92.00 91 LEU A C 1
ATOM 683 O O . LEU A 1 91 ? -9.598 -0.716 11.024 1.00 92.00 91 LEU A O 1
ATOM 687 N N . ALA A 1 92 ? -10.176 1.448 11.050 1.00 95.19 92 ALA A N 1
ATOM 688 C CA . ALA A 1 92 ? -11.598 1.208 11.275 1.00 95.19 92 ALA A CA 1
ATOM 689 C C . ALA A 1 92 ? -12.340 0.677 10.035 1.00 95.19 92 ALA A C 1
ATOM 691 O O . ALA A 1 92 ? -13.404 0.078 10.181 1.00 95.19 92 ALA A O 1
ATOM 692 N N . GLN A 1 93 ? -11.824 0.934 8.830 1.00 95.62 93 GLN A N 1
ATOM 693 C CA . GLN A 1 93 ? -12.477 0.576 7.562 1.00 95.62 93 GLN A CA 1
ATOM 694 C C . GLN A 1 93 ? -11.787 -0.570 6.814 1.00 95.62 93 GLN A C 1
ATOM 696 O O . GLN A 1 93 ? -12.396 -1.165 5.922 1.00 95.62 93 GLN A O 1
ATOM 701 N N . ALA A 1 94 ? -10.527 -0.860 7.134 1.00 95.56 94 ALA A N 1
ATOM 702 C CA . ALA A 1 94 ? -9.786 -1.953 6.528 1.00 95.56 94 ALA A CA 1
ATOM 703 C C . ALA A 1 94 ? -10.371 -3.312 6.929 1.00 95.56 94 ALA A C 1
ATOM 705 O O . ALA A 1 94 ? -10.772 -3.534 8.072 1.00 95.56 94 ALA A O 1
ATOM 706 N N . THR A 1 95 ? -10.391 -4.229 5.969 1.00 95.50 95 THR A N 1
ATOM 707 C CA . THR A 1 95 ? -10.762 -5.634 6.159 1.00 95.50 95 THR A CA 1
ATOM 708 C C . THR A 1 95 ? -9.542 -6.531 5.951 1.00 95.50 95 THR A C 1
ATOM 710 O O . THR A 1 95 ? -8.454 -6.064 5.611 1.00 95.50 95 THR A O 1
ATOM 713 N N . ASP A 1 96 ? -9.729 -7.839 6.107 1.00 92.75 96 ASP A N 1
ATOM 714 C CA . ASP A 1 96 ? -8.740 -8.869 5.774 1.00 92.75 96 ASP A CA 1
ATOM 715 C C . ASP A 1 96 ? -8.359 -8.899 4.283 1.00 92.75 96 ASP A C 1
ATOM 717 O O . ASP A 1 96 ? -7.327 -9.462 3.924 1.00 92.75 96 ASP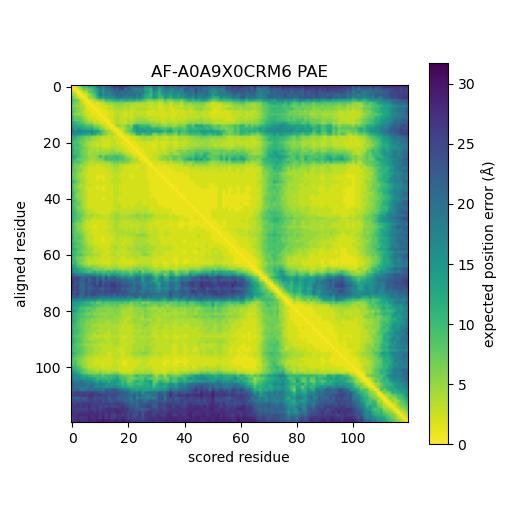 A O 1
ATOM 721 N N . LYS A 1 97 ? -9.168 -8.277 3.416 1.00 93.88 97 LYS A N 1
ATOM 722 C CA . LYS A 1 97 ? -8.935 -8.181 1.968 1.00 93.88 97 LYS A CA 1
ATOM 723 C C . LYS A 1 97 ? -8.519 -6.790 1.511 1.00 93.88 97 LYS A C 1
ATOM 725 O O . LYS A 1 97 ? -8.450 -6.558 0.306 1.00 93.88 97 LYS A O 1
ATOM 730 N N . SER A 1 98 ? -8.262 -5.864 2.432 1.00 95.44 98 SER A N 1
ATOM 731 C CA . SER A 1 98 ? -7.863 -4.505 2.081 1.00 95.44 98 SER A CA 1
ATOM 732 C C . SER A 1 98 ? -6.362 -4.409 1.829 1.00 95.44 98 SER A C 1
ATOM 734 O O . SER A 1 98 ? -5.552 -4.968 2.565 1.00 95.44 98 SER A O 1
ATOM 736 N N . PHE A 1 99 ? -5.976 -3.639 0.813 1.00 95.25 99 PHE A N 1
ATOM 737 C CA . PHE A 1 99 ? -4.579 -3.340 0.522 1.00 95.25 99 PHE A CA 1
ATOM 738 C C . PHE A 1 99 ? -4.241 -1.966 1.084 1.00 95.25 99 PHE A C 1
ATOM 740 O O . PHE A 1 99 ? -4.792 -0.951 0.651 1.00 95.25 99 PHE A O 1
ATOM 747 N N . VAL A 1 100 ? -3.354 -1.934 2.075 1.00 94.50 100 VAL A N 1
ATOM 748 C CA . VAL A 1 100 ? -3.034 -0.719 2.820 1.00 94.50 100 VAL A CA 1
ATOM 749 C C . VAL A 1 100 ? -1.584 -0.337 2.579 1.00 94.50 100 VAL A C 1
ATOM 751 O O . VAL A 1 100 ? -0.664 -1.110 2.835 1.00 94.50 100 VAL A O 1
ATOM 754 N N . VAL A 1 101 ? -1.384 0.893 2.126 1.00 92.56 101 VAL A N 1
ATOM 755 C CA . VAL A 1 101 ? -0.071 1.493 1.933 1.00 92.56 101 VAL A CA 1
ATOM 756 C C . VAL A 1 101 ? 0.081 2.670 2.878 1.00 92.56 101 VAL A C 1
ATOM 758 O O . VAL A 1 101 ? -0.717 3.608 2.864 1.00 92.56 101 VAL A O 1
ATOM 761 N N . VAL A 1 102 ? 1.137 2.628 3.680 1.00 89.62 102 VAL A N 1
ATOM 762 C CA . VAL A 1 102 ? 1.442 3.652 4.671 1.00 89.62 102 VAL A CA 1
ATOM 763 C C . VAL A 1 102 ? 2.881 4.106 4.502 1.00 89.62 102 VAL A C 1
ATOM 765 O O . VAL A 1 102 ? 3.801 3.292 4.509 1.00 89.62 102 VAL A O 1
ATOM 768 N N . ASP A 1 103 ? 3.068 5.414 4.404 1.00 86.19 103 ASP A N 1
ATOM 769 C CA . ASP A 1 103 ? 4.363 6.070 4.399 1.00 86.19 103 ASP A CA 1
ATOM 770 C C . ASP A 1 103 ? 4.409 7.133 5.504 1.00 86.19 103 ASP A C 1
ATOM 772 O O . ASP A 1 103 ? 3.453 7.879 5.721 1.00 86.19 103 ASP A O 1
ATOM 776 N N . GLU A 1 104 ? 5.546 7.208 6.189 1.00 72.25 104 GLU A N 1
ATOM 777 C CA . GLU A 1 104 ? 5.892 8.294 7.117 1.00 72.25 104 GLU A CA 1
ATOM 778 C C . GLU A 1 104 ? 4.963 8.532 8.331 1.00 72.25 104 GLU A C 1
ATOM 780 O O . GLU A 1 104 ? 4.864 9.661 8.813 1.00 72.25 104 GLU A O 1
ATOM 785 N N . ILE A 1 105 ? 4.328 7.499 8.899 1.00 67.69 105 ILE A N 1
ATOM 786 C CA . ILE A 1 105 ? 3.578 7.670 10.160 1.00 67.69 105 ILE A CA 1
ATOM 787 C C . ILE A 1 105 ? 4.504 8.128 11.301 1.00 67.69 105 ILE A C 1
ATOM 789 O O . ILE A 1 105 ? 5.543 7.522 11.561 1.00 67.69 105 ILE A O 1
ATOM 793 N N . GLY A 1 106 ? 4.089 9.174 12.026 1.00 57.53 106 GLY A N 1
ATOM 794 C CA . GLY A 1 106 ? 4.679 9.559 13.312 1.00 57.53 106 GLY A CA 1
ATOM 795 C C . GLY A 1 106 ? 5.933 10.434 13.238 1.00 57.53 106 GLY A C 1
ATOM 796 O O . GLY A 1 106 ? 6.524 10.715 14.285 1.00 57.53 106 GLY A O 1
ATOM 797 N N . LYS A 1 107 ? 6.325 10.919 12.050 1.00 62.81 107 LYS A N 1
ATOM 798 C CA . LYS A 1 107 ? 7.498 11.802 11.885 1.00 62.81 107 LYS A CA 1
ATOM 799 C C . LYS A 1 107 ? 7.411 13.109 12.680 1.00 62.81 107 LYS A C 1
ATOM 801 O O . LYS A 1 107 ? 8.436 13.612 13.124 1.00 62.81 107 LYS A O 1
ATOM 806 N N . ASN A 1 108 ? 6.205 13.634 12.898 1.00 52.75 108 ASN A N 1
ATOM 807 C CA . ASN A 1 108 ? 5.984 14.939 13.534 1.00 52.75 108 ASN A CA 1
ATOM 808 C C . ASN A 1 108 ? 5.676 14.864 15.043 1.00 52.75 108 ASN A C 1
ATOM 810 O O . ASN A 1 108 ? 5.260 15.854 15.650 1.00 52.75 108 ASN A O 1
ATOM 814 N N . SER A 1 109 ? 5.882 13.701 15.666 1.00 51.41 109 SER A N 1
ATOM 815 C CA . SER A 1 109 ? 5.585 13.459 17.086 1.00 51.41 109 SER A CA 1
ATOM 816 C C . SER A 1 109 ? 6.425 14.321 18.046 1.00 51.41 109 SER A C 1
ATOM 818 O O . SER A 1 109 ? 5.921 14.784 19.070 1.00 51.41 109 SER A O 1
ATOM 820 N N . THR A 1 110 ? 7.681 14.624 17.708 1.00 52.19 110 THR A N 1
ATOM 821 C CA . THR A 1 110 ? 8.601 15.390 18.572 1.00 52.19 110 THR A CA 1
ATOM 822 C C . THR A 1 110 ? 8.250 16.873 18.702 1.00 52.19 110 THR A C 1
ATOM 824 O O . THR A 1 110 ? 8.441 17.432 19.780 1.00 52.19 110 THR A O 1
ATOM 827 N N . LEU A 1 111 ? 7.670 17.508 17.675 1.00 50.75 111 LEU A N 1
ATOM 828 C CA . LEU A 1 111 ? 7.184 18.898 17.761 1.00 50.75 111 LEU A CA 1
ATOM 829 C C . LEU A 1 111 ? 6.051 19.052 18.794 1.00 50.75 111 LEU A C 1
ATOM 831 O O . LEU A 1 111 ? 5.966 20.076 19.467 1.00 50.75 111 LEU A O 1
ATOM 835 N N . TRP A 1 112 ? 5.213 18.024 18.960 1.00 47.53 112 TRP A N 1
ATOM 836 C CA . TRP A 1 112 ? 4.127 18.005 19.946 1.00 47.53 112 TRP A CA 1
ATOM 837 C C . TRP A 1 112 ? 4.612 17.723 21.363 1.00 47.53 112 TRP A C 1
ATOM 839 O O . TRP A 1 112 ? 4.186 18.392 22.305 1.00 47.53 112 TRP A O 1
ATOM 849 N N . VAL A 1 113 ? 5.511 16.749 21.520 1.00 53.12 113 VAL A N 1
ATOM 850 C CA . VAL A 1 113 ? 6.049 16.381 22.837 1.00 53.12 113 VAL A CA 1
ATOM 851 C C . VAL A 1 113 ? 6.913 17.509 23.412 1.00 53.12 113 VAL A C 1
ATOM 853 O O . VAL A 1 113 ? 6.762 17.837 24.588 1.00 53.12 113 VAL A O 1
ATOM 856 N N . ASN A 1 114 ? 7.733 18.180 22.592 1.00 41.97 114 ASN A N 1
ATOM 857 C CA . ASN A 1 114 ? 8.549 19.304 23.068 1.00 41.97 114 ASN A CA 1
ATOM 858 C C . ASN A 1 114 ? 7.717 20.535 23.453 1.00 41.97 114 ASN A C 1
ATOM 860 O O . ASN A 1 114 ? 8.031 21.174 24.452 1.00 41.97 114 ASN A O 1
ATOM 864 N N . ASN A 1 115 ? 6.624 20.842 22.745 1.00 46.31 115 ASN A N 1
ATOM 865 C CA . ASN A 1 115 ? 5.778 21.995 23.088 1.00 46.31 115 ASN A CA 1
ATOM 866 C C . ASN A 1 115 ? 4.951 21.814 24.375 1.00 46.31 115 ASN A C 1
ATOM 868 O O . ASN A 1 115 ? 4.379 22.784 24.867 1.00 46.31 115 ASN A O 1
ATOM 872 N N . ARG A 1 116 ? 4.890 20.606 24.956 1.00 48.28 116 ARG A N 1
ATOM 873 C CA . ARG A 1 116 ? 4.360 20.407 26.319 1.00 48.28 116 ARG A CA 1
ATOM 874 C C . ARG A 1 116 ? 5.424 20.495 27.410 1.00 48.28 116 ARG A C 1
ATOM 876 O O . ARG A 1 116 ? 5.071 20.745 28.557 1.00 48.28 116 ARG A O 1
ATOM 883 N N . ALA A 1 117 ? 6.697 20.306 27.075 1.00 45.91 117 ALA A N 1
ATOM 884 C CA . ALA A 1 117 ? 7.787 20.347 28.048 1.00 45.91 117 ALA A CA 1
ATOM 885 C C . ALA A 1 117 ? 8.205 21.780 28.433 1.00 45.91 117 ALA A C 1
ATOM 887 O O . ALA A 1 117 ? 8.961 21.952 29.376 1.00 45.91 117 ALA A O 1
ATOM 888 N N . SER A 1 118 ? 7.708 22.809 27.738 1.00 44.75 118 SER A N 1
ATOM 889 C CA . SER A 1 118 ? 7.984 24.223 28.053 1.00 44.75 118 SER A CA 1
ATOM 890 C C . SER A 1 118 ? 6.976 24.865 29.020 1.00 44.75 118 SER A C 1
ATOM 892 O O . SER A 1 118 ? 7.066 26.063 29.274 1.00 44.75 118 SER A O 1
ATOM 894 N N . TYR A 1 119 ? 6.018 24.092 29.543 1.00 47.66 119 TYR A N 1
ATOM 895 C CA . TYR A 1 119 ? 4.993 24.551 30.495 1.00 47.66 119 TYR A CA 1
ATOM 896 C C . TYR A 1 119 ? 5.128 23.933 31.899 1.00 47.66 119 TYR A C 1
ATOM 898 O O . TYR A 1 119 ? 4.187 24.018 32.689 1.00 47.66 119 TYR A O 1
ATOM 906 N N . TYR A 1 120 ? 6.283 23.342 32.216 1.00 42.72 120 TYR A N 1
ATOM 907 C CA . TYR A 1 120 ? 6.628 22.852 33.554 1.00 42.72 120 TYR A CA 1
ATOM 908 C C . TYR A 1 120 ? 8.009 23.341 33.977 1.00 42.72 120 TYR A C 1
ATOM 910 O O . TYR A 1 120 ? 8.912 23.351 33.112 1.00 42.72 120 TYR A O 1
#

Foldseek 3Di:
DDDVPDDDDDDDDCDPPPDDDDDDDPVPCLLVVLVLVLVQLVCVVVVHDHPDPDDDHDNAPEEEEDDDDPDDPPVPDDPLRVLVVSVVVCVVPDDPRYHYGHDDRPVCVVVVVVVVVVVD

Sequence (120 aa):
MLQPNSFVCNDCDLGETNVWIVTGPNMGGKSTFLRQNALIVILAQAGSFVPAQSAMIGVVDRVFARIGASDNLVQHQSTFMSEMLETAFILAQATDKSFVVVDEIGKNSTLWVNNRASYY

Mean predicted aligned error: 8.97 Å

pLDDT: mean 80.63, std 17.3, range [41.97, 97.88]

Nearest PDB structures (foldseek):
  8omo-assembly1_B  TM=8.585E-01  e=1.480E-05  Homo sapiens
  8omq-assembly1_B  TM=9.267E-01  e=1.933E-05  Homo sapiens
  8rz9-assembly1_A  TM=8.565E-01  e=1.582E-05  Homo sapiens
  7ou4-assembly1_B  TM=8.447E-01  e=3.086E-05  Escherichia coli
  8rz9-assembly1_B  TM=8.503E-01  e=2.525E-05  Homo sapiens

Solvent-accessible surface area (backbone atoms only — not comparable to full-atom values): 8193 Å² total; per-residue (Å²): 130,85,58,90,90,66,78,80,89,77,89,87,78,60,81,93,52,95,76,86,87,89,83,78,64,89,90,67,49,60,74,55,54,50,48,51,54,56,50,42,55,52,31,48,75,70,73,43,86,53,101,59,98,73,87,89,79,80,86,59,81,45,81,45,77,46,62,83,67,96,76,75,86,50,94,86,59,49,69,56,56,54,53,50,51,54,49,52,51,49,65,74,69,55,57,99,47,38,46,76,40,80,43,80,84,72,79,58,51,61,69,58,57,53,69,60,60,78,78,111